Protein AF-A0A1W1Y1Y8-F1 (afdb_monomer_lite)

Foldseek 3Di:
DPPQQKDWDDDPFIWIDGVVDPDTDTDDDPDPCPDPVNVVVVVVVVVVVVVCPPPPPPPPPDDLVPDPVSVPDPVPDD

Structure (mmCIF, N/CA/C/O backbone):
data_AF-A0A1W1Y1Y8-F1
#
_entry.id   AF-A0A1W1Y1Y8-F1
#
loop_
_atom_site.group_PDB
_atom_site.id
_atom_site.type_symbol
_atom_site.label_atom_id
_atom_site.label_alt_id
_atom_site.label_comp_id
_atom_site.label_asym_id
_atom_site.label_entity_id
_atom_site.label_seq_id
_atom_site.pdbx_PDB_ins_code
_atom_site.Cartn_x
_atom_site.Cartn_y
_atom_site.Cartn_z
_atom_site.occupancy
_atom_site.B_iso_or_equiv
_atom_site.auth_seq_id
_atom_site.auth_comp_id
_atom_site.auth_asym_id
_atom_site.auth_atom_id
_atom_site.pdbx_PDB_model_num
ATOM 1 N N . MET A 1 1 ? -16.275 12.413 -2.792 1.00 46.38 1 MET A N 1
ATOM 2 C CA . MET A 1 1 ? -15.456 11.485 -1.982 1.00 46.38 1 MET A CA 1
ATOM 3 C C . MET A 1 1 ? -16.416 10.441 -1.439 1.00 46.38 1 MET A C 1
ATOM 5 O O . MET A 1 1 ? -17.346 10.830 -0.746 1.00 46.38 1 MET A O 1
ATOM 9 N N . LYS A 1 2 ? -16.329 9.179 -1.884 1.00 50.59 2 LYS A N 1
ATOM 10 C CA . LYS A 1 2 ? -17.271 8.122 -1.469 1.00 50.59 2 LYS A CA 1
ATOM 11 C C . LYS A 1 2 ? -17.275 8.089 0.061 1.00 50.59 2 LYS A C 1
ATOM 13 O O . LYS A 1 2 ? -16.201 7.955 0.641 1.00 50.59 2 LYS A O 1
ATOM 18 N N . SER A 1 3 ? -18.428 8.284 0.697 1.00 61.72 3 SER A N 1
ATOM 19 C CA . SER A 1 3 ? -18.557 8.120 2.143 1.00 61.72 3 SER A CA 1
ATOM 20 C C . SER A 1 3 ? -18.291 6.653 2.434 1.00 61.72 3 SER A C 1
ATOM 22 O O . SER A 1 3 ? -19.126 5.795 2.170 1.00 61.72 3 SER A O 1
ATOM 24 N N . ILE A 1 4 ? -17.071 6.342 2.850 1.00 71.3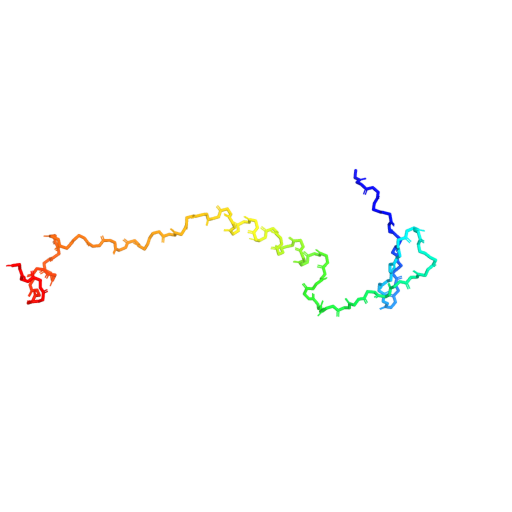1 4 ILE A N 1
ATOM 25 C CA . ILE A 1 4 ? -16.695 4.986 3.215 1.00 71.31 4 ILE A CA 1
ATOM 26 C C . ILE A 1 4 ? -17.567 4.649 4.433 1.00 71.31 4 ILE A C 1
ATOM 28 O O . ILE A 1 4 ? -17.465 5.326 5.452 1.00 71.31 4 ILE A O 1
ATOM 32 N N . ASP A 1 5 ? -18.472 3.671 4.319 1.00 84.94 5 ASP A N 1
ATOM 33 C CA . ASP A 1 5 ? -19.453 3.304 5.360 1.00 84.94 5 ASP A CA 1
ATOM 34 C C . ASP A 1 5 ? -18.816 2.534 6.528 1.00 84.94 5 ASP A C 1
ATOM 36 O O . ASP A 1 5 ? -19.306 1.494 6.976 1.00 84.94 5 ASP A O 1
ATOM 40 N N . TYR A 1 6 ? -17.684 3.038 7.011 1.00 87.50 6 TYR A N 1
ATOM 41 C CA . TYR A 1 6 ? -16.923 2.466 8.102 1.00 87.50 6 TYR A CA 1
ATOM 42 C C . TYR A 1 6 ? -16.689 3.498 9.195 1.00 87.50 6 TYR A C 1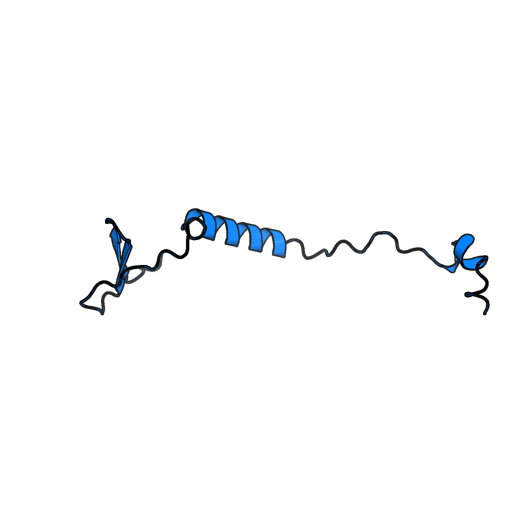
ATOM 44 O O . TYR A 1 6 ? -16.266 4.623 8.944 1.00 87.50 6 TYR A O 1
ATOM 52 N N . GLU A 1 7 ? -16.913 3.068 10.429 1.00 90.62 7 GLU A N 1
ATOM 53 C CA . GLU A 1 7 ? -16.504 3.799 11.618 1.00 90.62 7 GLU A CA 1
ATOM 54 C C . GLU A 1 7 ? -15.174 3.238 12.109 1.00 90.62 7 GLU A C 1
ATOM 56 O O . GLU A 1 7 ? -15.018 2.020 12.251 1.00 90.62 7 GLU A O 1
ATOM 61 N N . ILE A 1 8 ? -14.227 4.129 12.399 1.00 90.12 8 ILE A N 1
ATOM 62 C CA . ILE A 1 8 ? -12.888 3.780 12.873 1.00 90.12 8 ILE A CA 1
ATOM 63 C C . ILE A 1 8 ? -12.687 4.391 14.259 1.00 90.12 8 ILE A C 1
ATOM 65 O O . ILE A 1 8 ? -12.944 5.572 14.477 1.00 90.12 8 ILE A O 1
ATOM 69 N N . LYS A 1 9 ? -12.221 3.573 15.204 1.00 91.75 9 LYS A N 1
ATOM 70 C CA . LYS A 1 9 ? -11.808 3.984 16.546 1.00 91.75 9 LYS A CA 1
ATOM 71 C C . LYS A 1 9 ? -10.294 3.895 16.669 1.00 91.75 9 LYS A C 1
ATOM 73 O O . LYS A 1 9 ? -9.710 2.841 16.407 1.00 91.75 9 LYS A O 1
ATOM 78 N N . PHE A 1 10 ? -9.694 4.987 17.131 1.00 87.38 10 PHE A N 1
ATOM 79 C CA . PHE A 1 10 ? -8.274 5.078 17.447 1.00 87.38 10 PHE A CA 1
ATOM 80 C C . PHE A 1 10 ? -8.097 4.979 18.967 1.00 87.38 10 PHE A C 1
ATOM 82 O O . PHE A 1 10 ? -8.616 5.795 19.720 1.00 87.38 10 PHE A O 1
ATOM 89 N N . GLY A 1 11 ? -7.404 3.938 19.418 1.00 86.69 11 GLY A N 1
ATOM 90 C CA . GLY A 1 11 ? -7.012 3.722 20.812 1.00 86.69 11 GLY A CA 1
ATOM 91 C C . GLY A 1 11 ? -5.674 2.986 20.839 1.00 86.69 11 GLY A C 1
ATOM 92 O O . GLY A 1 11 ? -4.895 3.116 19.900 1.00 86.69 11 GLY A O 1
ATOM 93 N N . LYS A 1 12 ? -5.423 2.130 21.841 1.00 87.44 12 LYS A N 1
ATOM 94 C CA . LYS A 1 12 ? -4.229 1.251 21.840 1.00 87.44 12 LYS A CA 1
ATOM 95 C C . LYS A 1 12 ? -4.111 0.415 20.552 1.00 87.44 12 LYS A C 1
ATOM 97 O O . LYS A 1 12 ? -3.010 0.113 20.108 1.00 87.44 12 LYS A O 1
ATOM 102 N N . TYR A 1 13 ? -5.249 0.048 19.963 1.00 85.94 13 TYR A N 1
ATOM 103 C CA . TYR A 1 13 ? -5.339 -0.606 18.661 1.00 85.94 13 TYR A CA 1
ATOM 104 C C . TYR A 1 13 ? -6.381 0.106 17.801 1.00 85.94 13 TYR A C 1
ATOM 106 O O . TYR A 1 13 ? -7.393 0.577 18.324 1.00 85.94 13 TYR A O 1
ATOM 114 N N . ILE A 1 14 ? -6.164 0.126 16.485 1.00 88.25 14 ILE A N 1
ATOM 115 C CA . ILE A 1 14 ? -7.184 0.563 15.528 1.00 88.25 14 ILE A CA 1
ATOM 116 C C . ILE A 1 14 ? -8.285 -0.498 15.494 1.00 88.25 14 ILE A C 1
ATOM 118 O O . ILE A 1 14 ? -8.007 -1.692 15.345 1.00 88.25 14 ILE A O 1
ATOM 122 N N . ALA A 1 15 ? -9.536 -0.075 15.625 1.00 90.38 15 ALA A N 1
ATOM 123 C CA . ALA A 1 15 ? -10.691 -0.945 15.459 1.00 90.38 15 ALA A CA 1
ATOM 124 C C . ALA A 1 15 ? -11.671 -0.321 14.470 1.00 90.38 15 ALA A C 1
ATOM 126 O O . ALA A 1 15 ? -11.908 0.882 14.511 1.00 90.38 15 ALA A O 1
ATOM 127 N N . PHE A 1 16 ? -12.254 -1.130 13.594 1.00 91.50 16 PHE A N 1
ATOM 128 C CA . PHE A 1 16 ? -13.186 -0.658 12.576 1.00 91.50 16 PHE A CA 1
ATOM 129 C C . PHE A 1 16 ? -14.455 -1.507 12.549 1.00 91.50 16 PHE A C 1
ATOM 131 O O . PHE A 1 16 ? -14.440 -2.694 12.891 1.00 91.50 16 PHE A O 1
ATOM 138 N N . ARG A 1 17 ? -15.566 -0.905 12.133 1.00 92.56 17 ARG A N 1
ATOM 139 C CA . ARG A 1 17 ? -16.804 -1.616 11.800 1.00 92.56 17 ARG A CA 1
ATOM 140 C C . ARG A 1 17 ? -17.449 -0.998 10.576 1.00 92.56 17 ARG A C 1
ATOM 142 O O . ARG A 1 17 ? -17.303 0.196 10.348 1.00 92.56 17 ARG A O 1
ATOM 149 N N . ASN A 1 18 ? -18.167 -1.816 9.821 1.00 91.06 18 ASN A N 1
ATOM 150 C CA . ASN A 1 18 ? -19.109 -1.318 8.827 1.00 91.06 18 ASN A CA 1
ATOM 151 C C . ASN A 1 18 ? -20.401 -0.876 9.547 1.00 91.06 18 ASN A C 1
ATOM 153 O O . ASN A 1 18 ? -20.710 -1.444 10.599 1.00 91.06 18 ASN A O 1
ATOM 157 N N . LYS A 1 19 ? -21.134 0.102 9.003 1.00 88.00 19 LYS A N 1
ATOM 158 C CA . LYS A 1 19 ? -22.417 0.583 9.554 1.00 88.00 19 LYS A CA 1
ATOM 159 C C . LYS A 1 19 ? -23.424 -0.536 9.844 1.00 88.00 19 LYS A C 1
ATOM 161 O O . LYS A 1 19 ? -24.129 -0.463 10.845 1.00 88.00 19 LYS A O 1
ATOM 166 N N . ASP A 1 20 ? -23.416 -1.606 9.053 1.00 89.12 20 ASP A N 1
ATOM 167 C CA . ASP A 1 20 ? -24.341 -2.737 9.212 1.00 89.12 20 ASP A CA 1
ATOM 168 C C . ASP A 1 20 ? -23.961 -3.681 10.366 1.00 89.12 20 ASP A C 1
ATOM 170 O O . ASP A 1 20 ? -24.681 -4.629 10.686 1.00 89.12 20 ASP A O 1
ATOM 174 N N . LYS A 1 21 ? -22.801 -3.470 11.002 1.00 89.56 21 LYS A N 1
ATOM 175 C CA . LYS A 1 21 ? -22.288 -4.339 12.064 1.00 89.56 21 LYS A CA 1
ATOM 176 C C . LYS A 1 21 ? -22.384 -3.671 13.427 1.00 89.56 21 LYS A C 1
ATOM 178 O O . LYS A 1 21 ? -21.885 -2.575 13.660 1.00 89.56 21 LYS A O 1
ATOM 183 N N . GLN A 1 22 ? -22.909 -4.414 14.398 1.00 91.25 22 GLN A N 1
ATOM 184 C CA . GLN A 1 22 ? -22.993 -3.940 15.778 1.00 91.25 22 GLN A CA 1
ATOM 185 C C . GLN A 1 22 ? -21.611 -3.847 16.456 1.00 91.25 22 GLN A C 1
ATOM 187 O O . GLN A 1 22 ? -21.376 -2.945 17.259 1.00 91.25 22 GLN A O 1
ATOM 192 N N . ARG A 1 23 ? -20.676 -4.755 16.132 1.00 92.69 23 ARG A N 1
ATOM 193 C CA . ARG A 1 23 ? -19.380 -4.901 16.823 1.00 92.69 23 ARG A CA 1
ATOM 194 C C . ARG A 1 23 ? -18.200 -4.358 16.012 1.00 92.69 23 ARG A C 1
ATOM 196 O O . ARG A 1 23 ? -18.146 -4.514 14.795 1.00 92.69 23 ARG A O 1
ATOM 203 N N . PHE A 1 24 ? -17.219 -3.793 16.718 1.00 92.75 24 PHE A N 1
ATOM 204 C CA . PHE A 1 24 ? -15.917 -3.417 16.162 1.00 92.75 24 PHE A CA 1
ATOM 205 C C . PHE A 1 24 ? -15.004 -4.636 16.008 1.00 92.75 24 PHE A C 1
ATOM 207 O O . PHE A 1 24 ? -14.969 -5.511 16.871 1.00 92.75 24 PHE A O 1
ATOM 214 N N . THR A 1 25 ? -14.237 -4.662 14.921 1.00 91.44 25 THR A N 1
ATOM 215 C CA . THR A 1 25 ? -13.174 -5.640 14.673 1.00 91.44 25 THR A CA 1
ATOM 216 C C . THR A 1 25 ? -11.824 -4.958 14.845 1.00 91.44 25 THR A C 1
ATOM 218 O O . THR A 1 25 ? -11.605 -3.865 14.322 1.00 91.44 25 THR A O 1
ATOM 221 N N . ARG A 1 26 ? -10.909 -5.588 15.588 1.00 89.62 26 ARG A N 1
ATOM 222 C CA . ARG A 1 26 ? -9.551 -5.067 15.771 1.00 89.62 26 ARG A CA 1
ATOM 223 C C . ARG A 1 26 ? -8.756 -5.245 14.480 1.00 89.62 26 ARG A C 1
ATOM 225 O O . ARG A 1 26 ? -8.714 -6.346 13.936 1.00 89.62 26 ARG A O 1
ATOM 232 N N . ALA A 1 27 ? -8.101 -4.186 14.017 1.00 86.06 27 ALA A N 1
ATOM 233 C CA . ALA A 1 27 ? -7.158 -4.287 12.917 1.00 86.06 27 ALA A CA 1
ATOM 234 C C . ALA A 1 27 ? -5.961 -5.155 13.329 1.00 86.06 27 ALA A C 1
ATOM 236 O O . ALA A 1 27 ? -5.514 -5.133 14.481 1.00 86.06 27 ALA A O 1
ATOM 237 N N . LYS A 1 28 ? -5.443 -5.936 12.382 1.00 82.81 28 LYS A N 1
ATOM 238 C CA . LYS A 1 28 ? -4.188 -6.661 12.565 1.00 82.81 28 LYS A CA 1
ATOM 239 C C . LYS A 1 28 ? -3.045 -5.738 12.161 1.00 82.81 28 LYS A C 1
ATOM 241 O O . LYS A 1 28 ? -3.013 -5.274 11.026 1.00 82.81 28 LYS A O 1
ATOM 246 N N . THR A 1 29 ? -2.106 -5.497 13.070 1.00 77.88 29 THR A N 1
ATOM 247 C CA . THR A 1 29 ? -0.853 -4.819 12.728 1.00 77.88 29 THR A CA 1
ATOM 248 C C . THR A 1 29 ? 0.009 -5.802 11.944 1.00 77.88 29 THR A C 1
ATOM 250 O O . THR A 1 29 ? 0.412 -6.831 12.480 1.00 77.88 29 THR A O 1
ATOM 253 N N . ILE A 1 30 ? 0.225 -5.526 10.658 1.00 79.88 30 ILE A N 1
ATOM 254 C CA . ILE A 1 30 ? 1.055 -6.365 9.776 1.00 79.88 30 ILE A CA 1
ATOM 255 C C . ILE A 1 30 ? 2.545 -6.025 9.969 1.00 79.88 30 ILE A C 1
ATOM 257 O O . ILE A 1 30 ? 3.395 -6.895 9.822 1.00 79.88 30 ILE A O 1
ATOM 261 N N . GLY A 1 31 ? 2.848 -4.785 10.364 1.00 82.44 31 GLY A N 1
ATOM 262 C CA . GLY A 1 31 ? 4.187 -4.295 10.694 1.00 82.44 31 GLY A CA 1
ATOM 263 C C . GLY A 1 31 ? 4.277 -2.777 10.528 1.00 82.44 31 GLY A C 1
ATOM 264 O O . GLY A 1 31 ? 3.329 -2.148 10.053 1.00 82.44 31 GLY A O 1
ATOM 265 N N . GLU A 1 32 ? 5.424 -2.196 10.878 1.00 82.88 32 GLU A N 1
ATOM 266 C CA . GLU A 1 32 ? 5.713 -0.759 10.706 1.00 82.88 32 GLU A CA 1
ATOM 267 C C . GLU A 1 32 ? 5.726 -0.319 9.234 1.00 82.88 32 GLU A C 1
ATOM 269 O O . GLU A 1 32 ? 5.666 0.870 8.936 1.00 82.88 32 GLU A O 1
ATOM 274 N N . ASP A 1 33 ? 5.792 -1.269 8.297 1.00 84.19 33 ASP A N 1
ATOM 275 C CA . ASP A 1 33 ? 5.784 -1.020 6.852 1.00 84.19 33 ASP A CA 1
ATOM 276 C C . ASP A 1 33 ? 4.389 -0.892 6.225 1.00 84.19 33 ASP A C 1
ATOM 278 O O . ASP A 1 33 ? 4.271 -0.687 5.017 1.00 84.19 33 ASP A O 1
ATOM 282 N N . TYR A 1 34 ? 3.331 -1.022 7.027 1.00 82.56 34 TYR A N 1
ATOM 283 C CA . TYR A 1 34 ? 1.935 -1.004 6.574 1.00 82.56 34 TYR A CA 1
ATOM 284 C C . TYR A 1 34 ? 1.150 0.194 7.132 1.00 82.56 34 TYR A C 1
ATOM 286 O O . TYR A 1 34 ? -0.059 0.106 7.351 1.00 82.56 34 TYR A O 1
ATOM 294 N N . THR A 1 35 ? 1.829 1.320 7.362 1.00 85.69 35 THR A N 1
ATOM 295 C CA . THR A 1 35 ? 1.169 2.607 7.620 1.00 85.69 35 THR A CA 1
ATOM 296 C C . THR A 1 35 ? 0.533 3.150 6.339 1.00 85.69 35 THR A C 1
ATOM 298 O O . THR A 1 35 ? 0.930 2.789 5.229 1.00 85.69 35 THR A O 1
ATOM 301 N N . GLU A 1 36 ? -0.467 4.024 6.475 1.00 82.06 36 GLU A N 1
ATOM 302 C CA . GLU A 1 36 ? -1.143 4.632 5.320 1.00 82.06 36 GLU A CA 1
ATOM 303 C C . GLU A 1 36 ? -0.152 5.369 4.405 1.00 82.06 36 GLU A C 1
ATOM 305 O O . GLU A 1 36 ? -0.219 5.239 3.184 1.00 82.06 36 GLU A O 1
ATOM 310 N N . GLU A 1 37 ? 0.803 6.081 5.002 1.00 87.56 37 GLU A N 1
ATOM 311 C CA . GLU A 1 37 ? 1.876 6.806 4.315 1.00 87.56 37 GLU A CA 1
ATOM 312 C C . GLU A 1 37 ? 2.749 5.860 3.481 1.00 87.56 37 GLU A C 1
ATOM 314 O O . GLU A 1 37 ? 2.849 6.034 2.268 1.00 87.56 37 GLU A O 1
ATOM 319 N N . LYS A 1 38 ? 3.283 4.788 4.083 1.00 90.69 38 LYS A N 1
ATOM 320 C CA . LYS A 1 38 ? 4.130 3.816 3.371 1.00 90.69 38 LYS A CA 1
ATOM 321 C C . LYS A 1 38 ? 3.380 3.063 2.276 1.00 90.69 38 LYS A C 1
ATOM 323 O O . LYS A 1 38 ? 3.959 2.726 1.243 1.00 90.69 38 LYS A O 1
ATOM 328 N N . ILE A 1 39 ? 2.090 2.786 2.476 1.00 89.62 39 ILE A N 1
ATOM 329 C CA . ILE A 1 39 ? 1.254 2.161 1.445 1.00 89.62 39 ILE A CA 1
ATOM 330 C C . ILE A 1 39 ? 1.068 3.118 0.262 1.00 89.62 39 ILE A C 1
ATOM 332 O O . ILE A 1 39 ? 1.223 2.684 -0.880 1.00 89.62 39 ILE A O 1
ATOM 336 N N . LYS A 1 40 ? 0.791 4.405 0.514 1.00 91.38 40 LYS A N 1
ATOM 337 C CA . LYS A 1 40 ? 0.701 5.430 -0.540 1.00 91.38 40 LYS A CA 1
ATOM 338 C C . LYS A 1 40 ? 2.019 5.563 -1.298 1.00 91.38 40 LYS A C 1
ATOM 340 O O . LYS A 1 40 ? 2.022 5.433 -2.518 1.00 91.38 40 LYS A O 1
ATOM 345 N N . GLU A 1 41 ? 3.137 5.691 -0.586 1.00 93.25 41 GLU A N 1
ATOM 346 C CA . GLU A 1 41 ? 4.475 5.746 -1.188 1.00 93.25 41 GLU A CA 1
ATOM 347 C C . GLU A 1 41 ? 4.764 4.522 -2.063 1.00 93.25 41 GLU A C 1
ATOM 349 O O . GLU A 1 41 ? 5.280 4.653 -3.174 1.00 93.25 41 GLU A O 1
ATOM 354 N N . ARG A 1 42 ? 4.397 3.318 -1.603 1.00 92.19 42 ARG A N 1
ATOM 355 C CA . ARG A 1 42 ? 4.592 2.079 -2.367 1.00 92.19 42 ARG A CA 1
ATOM 356 C C . ARG A 1 42 ? 3.739 2.049 -3.636 1.00 92.19 42 ARG A C 1
ATOM 358 O O . ARG A 1 42 ? 4.225 1.589 -4.670 1.00 92.19 42 ARG A O 1
ATOM 365 N N . ILE A 1 43 ? 2.496 2.530 -3.576 1.00 91.88 43 ILE A N 1
ATOM 366 C CA . ILE A 1 43 ? 1.617 2.650 -4.748 1.00 91.88 43 ILE A CA 1
ATOM 367 C C . ILE A 1 43 ? 2.209 3.651 -5.747 1.00 91.88 43 ILE A C 1
ATOM 369 O O . ILE A 1 43 ? 2.341 3.322 -6.926 1.00 91.88 43 ILE A O 1
ATOM 373 N N . ASP A 1 44 ? 2.641 4.821 -5.283 1.00 92.81 44 ASP A N 1
ATOM 374 C CA . ASP A 1 44 ? 3.236 5.855 -6.134 1.00 92.81 44 ASP A CA 1
ATOM 375 C C . ASP A 1 44 ? 4.532 5.373 -6.793 1.00 92.81 44 ASP A C 1
ATOM 377 O O . ASP A 1 44 ? 4.741 5.563 -7.994 1.00 92.81 44 ASP A O 1
ATOM 381 N N . LEU A 1 45 ? 5.394 4.694 -6.034 1.00 90.50 45 LEU A N 1
ATOM 382 C CA . LEU A 1 45 ? 6.614 4.079 -6.550 1.00 90.50 45 LEU A CA 1
ATOM 383 C C . LEU A 1 45 ? 6.297 2.997 -7.590 1.00 90.50 45 LEU A C 1
ATOM 385 O O . LEU A 1 45 ? 6.938 2.947 -8.638 1.00 90.50 45 LEU A O 1
ATOM 389 N N . ALA A 1 46 ? 5.286 2.159 -7.348 1.00 88.31 46 ALA A N 1
ATOM 390 C CA . ALA A 1 46 ? 4.854 1.147 -8.308 1.00 88.31 46 ALA A CA 1
ATOM 391 C C . ALA A 1 46 ? 4.330 1.774 -9.611 1.00 88.31 46 ALA A C 1
ATOM 393 O O . ALA A 1 46 ? 4.661 1.289 -10.694 1.00 88.31 46 ALA A O 1
ATOM 394 N N . ILE A 1 47 ? 3.572 2.873 -9.530 1.00 89.25 47 ILE A N 1
ATOM 395 C CA . ILE A 1 47 ? 3.096 3.625 -10.701 1.00 89.25 47 ILE A CA 1
ATOM 396 C C . ILE A 1 47 ? 4.279 4.221 -11.475 1.00 89.25 47 ILE A C 1
ATOM 398 O O . ILE A 1 47 ? 4.366 4.030 -12.689 1.00 89.25 47 ILE A O 1
ATOM 402 N N . LYS A 1 48 ? 5.230 4.870 -10.786 1.00 85.31 48 LYS A N 1
ATOM 403 C CA . LYS A 1 48 ? 6.459 5.414 -11.398 1.00 85.31 48 LYS A CA 1
ATOM 404 C C . LYS A 1 48 ? 7.293 4.325 -12.074 1.00 85.31 48 LYS A C 1
ATOM 406 O O . LYS A 1 48 ? 7.759 4.508 -13.193 1.00 85.31 48 LYS A O 1
ATOM 411 N N . ASN A 1 49 ? 7.437 3.168 -11.432 1.00 79.50 49 ASN A N 1
ATOM 412 C CA . ASN A 1 49 ? 8.169 2.033 -11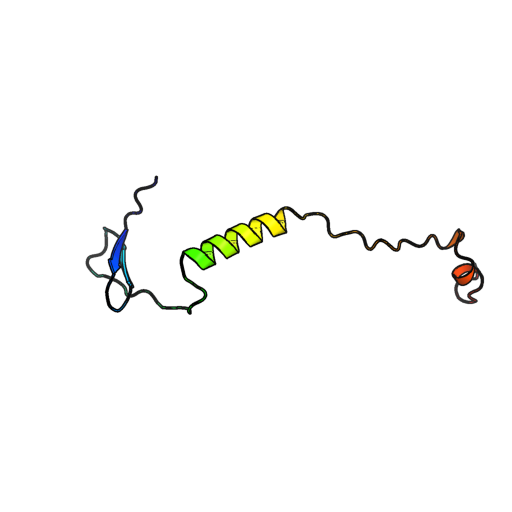.989 1.00 79.50 49 ASN A CA 1
ATOM 413 C C . ASN A 1 49 ? 7.457 1.430 -13.206 1.00 79.50 49 ASN A C 1
ATOM 415 O O . ASN A 1 49 ? 8.114 1.071 -14.179 1.00 79.50 49 ASN A O 1
ATOM 419 N N . LYS A 1 50 ? 6.121 1.368 -13.195 1.00 72.56 50 LYS A N 1
ATOM 420 C CA . LYS A 1 50 ? 5.318 0.925 -14.344 1.00 72.56 50 LYS A CA 1
ATOM 421 C C . LYS A 1 50 ? 5.421 1.892 -15.529 1.00 72.56 50 LYS A C 1
ATOM 423 O O . LYS A 1 50 ? 5.407 1.449 -16.674 1.00 72.56 50 LYS A O 1
ATOM 428 N N . ALA A 1 51 ? 5.573 3.189 -15.255 1.00 62.03 51 ALA A N 1
ATOM 429 C CA . ALA A 1 51 ? 5.823 4.226 -16.255 1.00 62.03 51 ALA A CA 1
ATOM 430 C C . ALA A 1 51 ? 7.242 4.187 -16.858 1.00 62.03 51 ALA A C 1
ATOM 432 O O . ALA A 1 51 ? 7.516 4.947 -17.782 1.00 62.03 51 ALA A O 1
ATOM 433 N N . ASN A 1 52 ? 8.111 3.267 -16.420 1.00 61.34 52 ASN A N 1
ATOM 434 C CA . ASN A 1 52 ? 9.336 2.893 -17.127 1.00 61.34 52 ASN A CA 1
ATOM 435 C C . ASN A 1 52 ? 9.104 1.596 -17.943 1.00 61.34 52 ASN A C 1
ATOM 437 O O . ASN A 1 52 ? 9.644 0.547 -17.590 1.00 61.34 52 ASN A O 1
ATOM 441 N N . PRO A 1 53 ? 8.319 1.610 -19.044 1.00 58.69 53 PRO A N 1
ATOM 442 C CA . PRO A 1 53 ? 8.108 0.432 -19.893 1.00 58.69 53 PRO A CA 1
ATOM 443 C C . PRO A 1 53 ? 9.365 0.060 -20.687 1.00 58.69 53 PRO A C 1
ATOM 445 O O . PRO A 1 53 ? 9.461 -1.029 -21.256 1.00 58.69 53 PRO A O 1
ATOM 448 N N . ILE A 1 54 ? 10.346 0.962 -20.737 1.00 62.38 54 ILE A N 1
ATOM 449 C CA . ILE A 1 54 ? 11.604 0.741 -21.426 1.00 62.38 54 ILE A CA 1
ATOM 450 C C . ILE A 1 54 ? 12.460 -0.135 -20.513 1.00 62.38 54 ILE A C 1
ATOM 452 O O . ILE A 1 54 ? 13.299 0.351 -19.755 1.00 62.38 54 ILE A O 1
ATOM 456 N N . LYS A 1 55 ? 12.290 -1.459 -20.622 1.00 62.03 55 LYS A N 1
ATOM 457 C CA . LYS A 1 55 ? 13.426 -2.362 -20.416 1.00 62.03 55 LYS A CA 1
ATOM 458 C C . LYS A 1 55 ? 14.531 -1.791 -21.297 1.00 62.03 55 LYS A C 1
ATOM 460 O O . LYS A 1 55 ? 14.411 -1.873 -22.519 1.00 62.03 55 LYS A O 1
ATOM 465 N N . LYS A 1 56 ? 15.526 -1.118 -20.706 1.00 62.72 56 LYS A N 1
ATOM 466 C CA . LYS A 1 56 ? 16.681 -0.602 -21.448 1.00 62.72 56 LYS A CA 1
ATOM 467 C C . LYS A 1 56 ? 17.177 -1.774 -22.287 1.00 62.72 56 LYS A C 1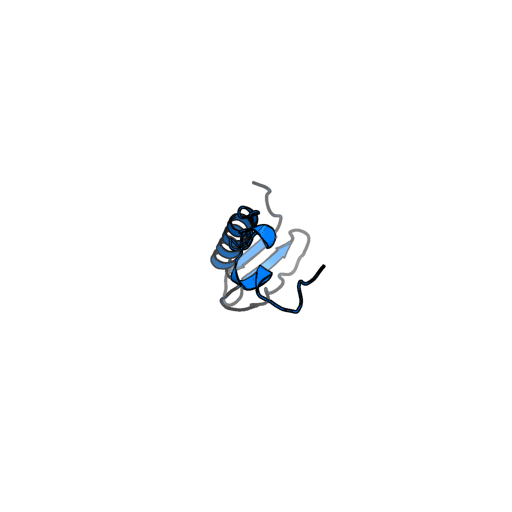
ATOM 469 O O . LYS A 1 56 ? 17.620 -2.772 -21.719 1.00 62.72 56 LYS A O 1
ATOM 474 N N . ARG A 1 57 ? 17.001 -1.709 -23.614 1.00 63.44 57 ARG A N 1
ATOM 475 C CA . ARG A 1 57 ? 17.591 -2.707 -24.508 1.00 63.44 57 ARG A CA 1
ATOM 476 C C . ARG A 1 57 ? 19.068 -2.724 -24.150 1.00 63.44 57 ARG A C 1
ATOM 478 O O . ARG A 1 57 ? 19.677 -1.659 -24.064 1.00 63.44 57 ARG A O 1
ATOM 485 N N . VAL A 1 58 ? 19.586 -3.907 -23.833 1.00 67.50 58 VAL A N 1
ATOM 486 C CA . VAL A 1 58 ? 20.988 -4.093 -23.463 1.00 67.50 58 VAL A CA 1
ATOM 487 C C . VAL A 1 58 ? 21.801 -3.460 -24.589 1.00 67.50 58 VAL A C 1
ATOM 489 O O . VAL A 1 58 ? 21.710 -3.903 -25.730 1.00 67.50 58 VAL A O 1
ATOM 492 N N . GLY A 1 59 ? 22.481 -2.350 -24.299 1.00 64.12 59 GLY A N 1
ATOM 493 C CA . GLY A 1 59 ? 23.020 -1.424 -25.305 1.00 64.12 59 GLY A CA 1
ATOM 494 C C . GLY A 1 59 ? 24.192 -1.968 -26.117 1.00 64.12 59 GLY A C 1
ATOM 495 O O . GLY A 1 59 ? 24.803 -1.226 -26.874 1.00 64.12 59 GLY A O 1
ATOM 496 N N . ASN A 1 60 ? 24.497 -3.255 -25.980 1.00 68.38 60 ASN A N 1
ATOM 497 C CA . ASN A 1 60 ? 25.624 -3.904 -26.624 1.00 68.38 60 ASN A CA 1
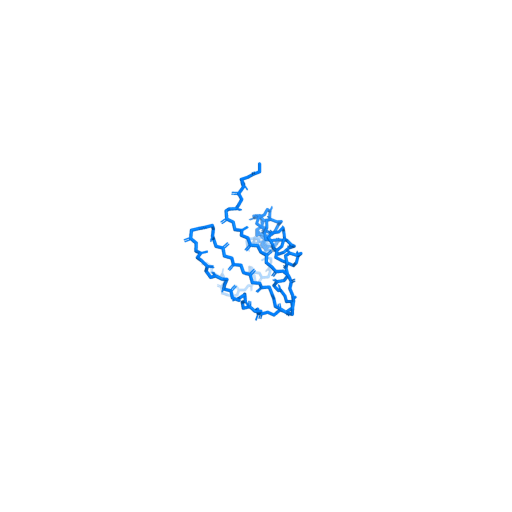ATOM 498 C C . ASN A 1 60 ? 25.103 -4.895 -27.664 1.00 68.38 60 ASN A C 1
ATOM 500 O O . ASN A 1 60 ? 25.343 -6.097 -27.573 1.00 68.38 60 ASN A O 1
ATOM 504 N N . VAL A 1 61 ? 24.347 -4.389 -28.639 1.00 72.31 61 VAL A N 1
ATOM 505 C CA . VAL A 1 61 ? 24.079 -5.142 -29.865 1.00 72.31 61 VAL A CA 1
ATOM 506 C C . VAL A 1 61 ? 25.333 -5.015 -30.720 1.00 72.31 61 VAL A C 1
ATOM 508 O O . VAL A 1 61 ? 25.607 -3.956 -31.276 1.00 72.31 61 VAL A O 1
ATOM 511 N N . ILE A 1 62 ? 26.138 -6.073 -30.744 1.00 73.00 62 ILE A N 1
ATOM 512 C CA . ILE A 1 62 ? 27.339 -6.146 -31.572 1.00 73.00 62 ILE A CA 1
ATOM 513 C C . ILE A 1 62 ? 26.928 -6.769 -32.899 1.00 73.00 62 ILE A C 1
ATOM 515 O O . ILE A 1 62 ? 26.438 -7.896 -32.927 1.00 73.00 62 ILE A O 1
ATOM 519 N N . ASP A 1 63 ? 27.142 -6.042 -33.989 1.00 78.94 63 ASP A N 1
ATOM 520 C CA . ASP A 1 63 ? 27.040 -6.610 -35.325 1.00 78.94 63 ASP A CA 1
ATOM 521 C C . ASP A 1 63 ? 28.210 -7.583 -35.553 1.00 78.94 63 ASP A C 1
ATOM 523 O O . ASP A 1 63 ? 29.389 -7.221 -35.502 1.00 78.94 63 ASP A O 1
ATOM 527 N N . ILE A 1 64 ? 27.869 -8.857 -35.742 1.00 79.44 64 ILE A N 1
ATOM 528 C CA . ILE A 1 64 ? 28.827 -9.959 -35.873 1.00 79.44 64 ILE A CA 1
ATOM 529 C C . ILE A 1 64 ? 29.633 -9.814 -37.172 1.00 79.44 64 ILE A C 1
ATOM 531 O O . ILE A 1 64 ? 30.808 -10.179 -37.198 1.00 79.44 64 ILE A O 1
ATOM 535 N N . TYR A 1 65 ? 29.054 -9.209 -38.217 1.00 78.75 65 TYR A N 1
ATOM 536 C CA . TYR A 1 65 ? 29.721 -9.020 -39.506 1.00 78.75 65 TYR A CA 1
ATOM 537 C C . TYR A 1 65 ? 30.808 -7.944 -39.470 1.00 78.75 65 TYR A C 1
ATOM 539 O O . TYR A 1 65 ? 31.734 -7.989 -40.273 1.00 78.75 65 TYR A O 1
ATOM 547 N N . THR A 1 66 ? 30.733 -6.987 -38.547 1.00 81.31 66 THR A N 1
ATOM 548 C CA . THR A 1 66 ? 31.726 -5.906 -38.424 1.00 81.31 66 THR A CA 1
ATOM 549 C C . THR A 1 66 ? 32.745 -6.155 -37.311 1.00 81.31 66 THR A C 1
ATOM 551 O O . THR A 1 66 ? 33.792 -5.501 -37.258 1.00 81.31 66 THR A O 1
ATOM 554 N N . ASN A 1 67 ? 32.499 -7.126 -36.425 1.00 83.88 67 ASN A N 1
ATOM 555 C CA . ASN A 1 67 ? 33.397 -7.424 -35.317 1.00 83.88 67 ASN A CA 1
ATOM 556 C C . ASN A 1 67 ? 34.548 -8.360 -35.726 1.00 83.88 67 ASN A C 1
ATOM 558 O O . ASN A 1 67 ? 34.386 -9.574 -35.843 1.00 83.88 67 ASN A O 1
ATOM 562 N N . LYS A 1 68 ? 35.759 -7.797 -35.814 1.00 81.81 68 LYS A N 1
ATOM 563 C CA . LYS A 1 68 ? 36.993 -8.537 -36.137 1.00 81.81 68 LYS A CA 1
ATOM 564 C C . LYS A 1 68 ? 37.254 -9.745 -35.227 1.00 81.81 68 LYS A C 1
ATOM 566 O O . LYS A 1 68 ? 37.731 -10.761 -35.713 1.00 81.81 68 LYS A O 1
ATOM 571 N N . LYS A 1 69 ? 36.939 -9.655 -33.925 1.00 81.81 69 LYS A N 1
ATOM 572 C CA . LYS A 1 69 ? 37.147 -10.764 -32.972 1.00 81.81 69 LYS A CA 1
ATOM 573 C C . LYS A 1 69 ? 3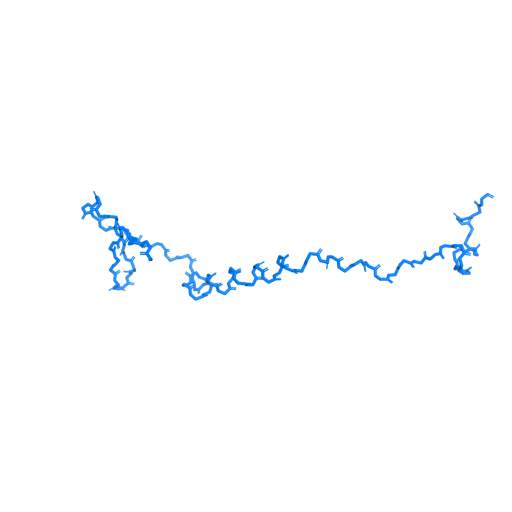6.183 -11.924 -33.226 1.00 81.81 69 LYS A C 1
ATOM 575 O O . LYS A 1 69 ? 36.563 -13.075 -33.030 1.00 81.81 69 LYS A O 1
ATOM 580 N N . ALA A 1 70 ? 34.952 -11.618 -33.641 1.00 79.88 70 ALA A N 1
ATOM 581 C CA . ALA A 1 70 ? 33.961 -12.632 -33.983 1.00 79.88 70 ALA A CA 1
ATOM 582 C C . ALA A 1 70 ? 34.339 -13.347 -35.288 1.00 79.88 70 ALA A C 1
ATOM 584 O O . ALA A 1 70 ? 34.336 -14.572 -35.320 1.00 79.88 70 ALA A O 1
ATOM 585 N N . GLN A 1 71 ? 34.770 -12.595 -36.309 1.00 80.88 71 GLN A N 1
ATOM 586 C CA . GLN A 1 71 ? 35.231 -13.156 -37.585 1.00 80.88 71 GLN A CA 1
ATOM 587 C C . GLN A 1 71 ? 36.505 -14.000 -37.464 1.00 80.88 71 GLN A C 1
ATOM 589 O O . GLN A 1 71 ? 36.676 -14.963 -38.199 1.00 80.88 71 GLN A O 1
ATOM 594 N N . SER A 1 72 ? 37.407 -13.666 -36.536 1.00 82.00 72 SER A N 1
ATOM 595 C CA . SER A 1 72 ? 38.623 -14.454 -36.295 1.00 82.00 72 SER A CA 1
ATOM 596 C C . SER A 1 72 ? 38.386 -15.734 -35.484 1.00 82.00 72 SER A C 1
ATOM 598 O O . SER A 1 72 ? 39.326 -16.490 -35.245 1.00 82.00 72 SER A O 1
ATOM 600 N N . SER A 1 73 ? 37.170 -15.947 -34.974 1.00 81.75 73 SER A N 1
ATOM 601 C CA . SER A 1 73 ? 36.845 -17.122 -34.172 1.00 81.75 73 SER A CA 1
ATOM 602 C C . SER A 1 73 ? 36.535 -18.314 -35.070 1.00 81.75 73 SER A C 1
ATOM 604 O O . SER A 1 73 ? 35.648 -18.252 -35.915 1.00 81.75 73 SER A O 1
ATOM 606 N N . LYS A 1 74 ? 37.196 -19.442 -34.803 1.00 79.06 74 LYS A N 1
ATOM 607 C CA . LYS A 1 74 ? 37.016 -20.705 -35.534 1.00 79.06 74 LYS A CA 1
ATOM 608 C C . LYS A 1 74 ? 35.590 -21.274 -35.464 1.00 79.06 74 LYS A C 1
ATOM 610 O O . LYS A 1 74 ? 35.210 -22.103 -36.275 1.00 79.06 74 LYS A O 1
ATOM 615 N N . GLY A 1 75 ? 34.794 -20.832 -34.487 1.00 75.69 75 GLY A N 1
ATOM 616 C CA . GLY A 1 75 ? 33.399 -21.251 -34.312 1.00 75.69 75 GLY A CA 1
ATOM 617 C C . GLY A 1 75 ? 32.378 -20.522 -35.195 1.00 75.69 75 GLY A C 1
ATOM 618 O O . GLY A 1 75 ? 31.192 -20.800 -35.063 1.00 75.69 75 GLY A O 1
ATOM 619 N N . TYR A 1 76 ? 32.814 -19.581 -36.040 1.00 66.75 76 TYR A N 1
ATOM 620 C CA . TYR A 1 76 ? 31.967 -18.810 -36.964 1.00 66.75 76 TYR A CA 1
ATOM 621 C C . TYR A 1 76 ? 32.395 -18.977 -38.434 1.00 66.75 76 TYR A C 1
ATOM 623 O O . TYR A 1 76 ? 32.090 -18.131 -39.273 1.00 66.75 76 TYR A O 1
ATOM 631 N N . GLU A 1 77 ? 33.111 -20.056 -38.748 1.00 65.38 77 GLU A N 1
ATOM 632 C CA . GLU A 1 77 ? 33.349 -20.475 -40.132 1.00 65.38 77 GLU A CA 1
ATOM 633 C C . GLU A 1 77 ? 32.001 -20.924 -40.742 1.00 65.38 77 GLU A C 1
ATOM 635 O O . GLU A 1 77 ? 31.304 -21.749 -40.149 1.00 65.38 77 GLU A O 1
ATOM 640 N N . VAL A 1 78 ? 31.604 -20.321 -41.872 1.00 65.31 78 VAL A N 1
ATOM 641 C CA . VAL A 1 78 ? 30.423 -20.704 -42.680 1.00 65.31 78 VAL A CA 1
ATOM 642 C C . VAL A 1 78 ? 30.833 -21.742 -43.711 1.00 65.31 78 VAL A C 1
ATOM 644 O O . VAL A 1 78 ? 31.895 -21.528 -44.338 1.00 65.31 78 VAL A O 1
#

pLDDT: mean 80.54, std 11.12, range [46.38, 93.25]

Radius of gyration: 28.23 Å; chains: 1; bounding box: 63×33×64 Å

Organism: NCBI:txid371602

Sequence (78 aa):
MKSIDYEIKFGKYIAFRNKDKQRFTRAKTIGEDYTEEKIKERIDLAIKNKANPIKKRVGNVIDIYTNKKAQSSKGYEV

Secondary structure (DSSP, 8-state):
-----EEEE-SSS-EEEETT-SS-EEPP---GGGSHHHHHHHHHHHHHHHT-------S----TTT-HHHHT-GGG--